Protein AF-A0A2N2ZAN2-F1 (afdb_monomer_lite)

Foldseek 3Di:
DQDADPVVQEAEACCQPPPPDPDAPVRVVVVVVVVCVVSVHPDDDGHYPYQAAAPGDDRPDFKDKFFAEDPPDSVLRNVCNFAPPCSVVVVVVCVVVVWAGDDPTDIDIDGGDD

Structure (mmCIF, N/CA/C/O backbone):
data_AF-A0A2N2ZAN2-F1
#
_entry.id   AF-A0A2N2ZAN2-F1
#
loop_
_atom_site.group_PDB
_atom_site.id
_atom_site.type_symbol
_atom_site.label_atom_id
_atom_site.label_alt_id
_atom_site.label_comp_id
_atom_site.label_asym_id
_atom_site.label_entity_id
_atom_site.label_seq_id
_atom_site.pdbx_PDB_ins_code
_atom_site.Cartn_x
_atom_site.Cartn_y
_atom_site.Cartn_z
_atom_site.occupancy
_atom_site.B_iso_or_equiv
_atom_site.auth_seq_id
_atom_site.auth_comp_id
_atom_site.auth_asym_id
_atom_site.auth_atom_id
_atom_site.pdbx_PDB_model_num
ATOM 1 N N . LEU A 1 1 ? 19.299 -19.273 -15.228 1.00 35.75 1 LEU A N 1
ATOM 2 C CA . LEU A 1 1 ? 19.698 -18.442 -14.069 1.00 35.75 1 LEU A CA 1
ATOM 3 C C . LEU A 1 1 ? 19.539 -17.002 -14.523 1.00 35.75 1 LEU A C 1
ATOM 5 O O . LEU A 1 1 ? 20.343 -16.572 -15.335 1.00 35.75 1 LEU A O 1
ATOM 9 N N . GLY A 1 2 ? 18.430 -16.353 -14.154 1.00 47.53 2 GLY A N 1
ATOM 10 C CA . GLY A 1 2 ? 18.072 -15.029 -14.675 1.00 47.53 2 GLY A CA 1
ATOM 11 C C . GLY A 1 2 ? 19.149 -13.993 -14.364 1.00 47.53 2 GLY A C 1
ATOM 12 O O . GLY A 1 2 ? 19.724 -14.013 -13.272 1.00 47.53 2 GLY A O 1
ATOM 13 N N . GLU A 1 3 ? 19.450 -13.129 -15.332 1.00 44.34 3 GLU A N 1
ATOM 14 C CA . GLU A 1 3 ? 20.374 -12.018 -15.127 1.00 44.34 3 GLU A CA 1
ATOM 15 C C . GLU A 1 3 ? 19.839 -11.115 -14.012 1.00 44.34 3 GLU A C 1
ATOM 17 O O . GLU A 1 3 ? 18.689 -10.675 -14.009 1.00 44.34 3 GLU A O 1
ATOM 22 N N . LYS A 1 4 ? 20.686 -10.878 -13.012 1.00 45.97 4 LYS A N 1
ATOM 23 C CA . LYS A 1 4 ? 20.410 -9.941 -11.931 1.00 45.97 4 LYS A CA 1
ATOM 24 C C . LYS A 1 4 ? 20.517 -8.544 -12.538 1.00 45.97 4 LYS A C 1
ATOM 26 O O . LYS A 1 4 ? 21.587 -8.189 -13.028 1.00 45.97 4 LYS A O 1
ATOM 31 N N . LEU A 1 5 ? 19.433 -7.770 -12.514 1.00 53.56 5 LEU A N 1
ATOM 32 C CA . LEU A 1 5 ? 19.504 -6.346 -12.839 1.00 53.56 5 LEU A CA 1
ATOM 33 C C . LEU A 1 5 ? 20.617 -5.699 -11.980 1.00 53.56 5 LEU A C 1
ATOM 35 O O . LEU A 1 5 ? 20.811 -6.115 -10.831 1.00 53.56 5 LEU A O 1
ATOM 39 N N . SER A 1 6 ? 21.373 -4.741 -12.535 1.00 48.72 6 SER A N 1
ATOM 40 C CA . SER A 1 6 ? 22.491 -4.059 -11.849 1.00 48.72 6 SER A CA 1
ATOM 41 C C . SER A 1 6 ? 22.057 -3.446 -10.504 1.00 48.72 6 SER A C 1
ATOM 43 O O . SER A 1 6 ? 20.865 -3.383 -10.195 1.00 48.72 6 SER A O 1
ATOM 45 N N . ASP A 1 7 ? 22.998 -2.965 -9.683 1.00 50.28 7 ASP A N 1
ATOM 46 C CA . ASP A 1 7 ? 22.684 -2.253 -8.424 1.00 50.28 7 ASP A CA 1
ATOM 47 C C . ASP A 1 7 ? 21.757 -1.024 -8.621 1.00 50.28 7 ASP A C 1
ATOM 49 O O . ASP A 1 7 ? 21.152 -0.557 -7.658 1.00 50.28 7 ASP A O 1
ATOM 53 N N . ASP A 1 8 ? 21.534 -0.583 -9.868 1.00 58.16 8 ASP A N 1
ATOM 54 C CA . ASP A 1 8 ? 20.515 0.401 -10.273 1.00 58.16 8 ASP A CA 1
ATOM 55 C C . ASP A 1 8 ? 19.060 -0.122 -10.205 1.00 58.16 8 ASP A C 1
ATOM 57 O O . ASP A 1 8 ? 18.114 0.600 -10.508 1.00 58.16 8 ASP A O 1
ATOM 61 N N . SER A 1 9 ? 18.842 -1.381 -9.811 1.00 71.75 9 SER A N 1
ATOM 62 C CA . SER A 1 9 ? 17.519 -2.034 -9.727 1.00 71.75 9 SER A CA 1
ATOM 63 C C . SER A 1 9 ? 16.835 -1.935 -8.363 1.00 71.75 9 SER A C 1
ATOM 65 O O . SER A 1 9 ? 15.901 -2.690 -8.055 1.00 71.75 9 SER A O 1
ATOM 67 N N . ILE A 1 10 ? 17.312 -1.019 -7.521 1.00 87.69 10 ILE A N 1
ATOM 68 C CA . ILE A 1 10 ? 16.718 -0.724 -6.223 1.00 87.69 10 ILE A CA 1
ATOM 69 C C . ILE A 1 10 ? 15.771 0.466 -6.374 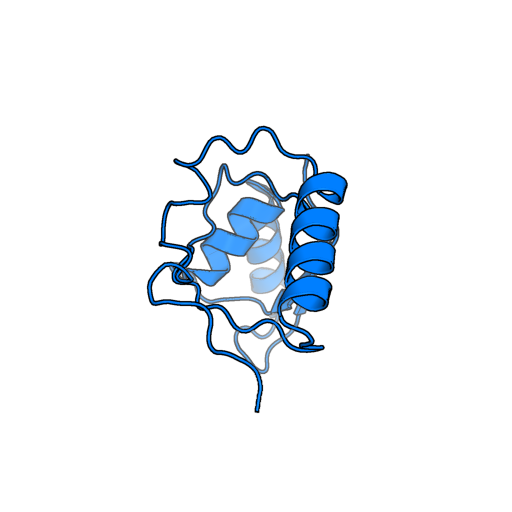1.00 87.69 10 ILE A C 1
ATOM 71 O O . ILE A 1 10 ? 16.208 1.586 -6.610 1.00 87.69 10 ILE A O 1
ATOM 75 N N . VAL A 1 11 ? 14.478 0.236 -6.149 1.00 90.69 11 VAL A N 1
ATOM 76 C CA . VAL A 1 11 ? 13.513 1.319 -5.928 1.00 90.69 11 VAL A CA 1
ATOM 77 C C . VAL A 1 11 ? 13.735 1.866 -4.519 1.00 90.69 11 VAL A C 1
ATOM 79 O O . VAL A 1 11 ? 13.553 1.148 -3.527 1.00 90.69 11 VAL A O 1
ATOM 82 N N . ASN A 1 12 ? 14.162 3.120 -4.414 1.00 92.88 12 ASN A N 1
ATOM 83 C CA . ASN A 1 12 ? 14.434 3.766 -3.137 1.00 92.88 12 ASN A CA 1
ATOM 84 C C . ASN A 1 12 ? 13.144 4.193 -2.437 1.00 92.88 12 ASN A C 1
ATOM 86 O O . ASN A 1 12 ? 12.046 4.187 -2.993 1.00 92.88 12 ASN A O 1
ATOM 90 N N . GLN A 1 13 ? 13.295 4.568 -1.169 1.00 94.50 13 GLN A N 1
ATOM 91 C CA . GLN A 1 13 ? 12.181 4.818 -0.262 1.00 94.50 13 GLN A CA 1
ATOM 92 C C . GLN A 1 13 ? 11.170 5.845 -0.788 1.00 94.50 13 GLN A C 1
ATOM 94 O O . GLN A 1 13 ? 9.968 5.624 -0.658 1.00 94.50 13 GLN A O 1
ATOM 99 N N . TRP A 1 14 ? 11.654 6.924 -1.407 1.00 93.50 14 TRP A N 1
ATOM 100 C CA . TRP A 1 14 ? 10.842 8.073 -1.820 1.00 93.50 14 TRP A CA 1
ATOM 101 C C . TRP A 1 14 ? 10.670 8.201 -3.334 1.00 93.50 14 TRP A C 1
ATOM 103 O O . TRP A 1 14 ? 10.024 9.142 -3.791 1.00 93.50 14 T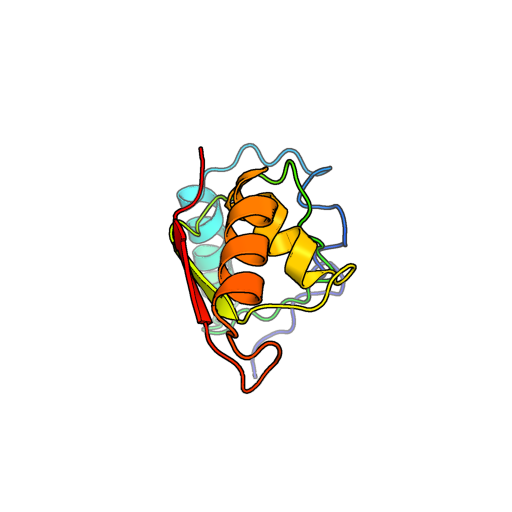RP A O 1
ATOM 113 N N . ASP A 1 15 ? 11.180 7.242 -4.109 1.00 91.62 15 ASP A N 1
ATOM 114 C CA . ASP A 1 15 ? 11.163 7.289 -5.577 1.00 91.62 15 ASP A CA 1
ATOM 115 C C . ASP A 1 15 ? 9.742 7.395 -6.146 1.00 91.62 15 ASP A C 1
ATOM 117 O O . ASP A 1 15 ? 9.535 7.987 -7.198 1.00 91.62 15 ASP A O 1
ATOM 121 N N . GLY A 1 16 ? 8.734 6.898 -5.425 1.00 89.56 16 GLY A N 1
ATOM 122 C CA . GLY A 1 16 ? 7.324 7.043 -5.802 1.00 89.56 16 GLY A CA 1
ATOM 123 C C . GLY A 1 16 ? 6.770 8.465 -5.778 1.00 89.56 16 GLY A C 1
ATOM 124 O O . GLY A 1 16 ? 5.692 8.683 -6.322 1.00 89.56 16 GLY A O 1
ATOM 125 N N . TYR A 1 17 ? 7.478 9.390 -5.132 1.00 91.06 17 TYR A N 1
ATOM 126 C CA . TYR A 1 17 ? 7.072 10.780 -4.928 1.00 91.06 17 TYR A CA 1
ATOM 127 C C . TYR A 1 17 ? 8.007 11.757 -5.642 1.00 91.06 17 TYR A C 1
ATOM 129 O O . TYR A 1 17 ? 7.571 12.809 -6.097 1.00 91.06 17 TYR A O 1
ATOM 137 N N . THR A 1 18 ? 9.302 11.434 -5.700 1.00 88.44 18 THR A N 1
ATOM 138 C CA . THR A 1 18 ? 10.339 12.311 -6.258 1.00 88.44 18 THR A CA 1
ATOM 139 C C . THR A 1 18 ? 10.516 12.115 -7.753 1.00 88.44 18 THR A C 1
ATOM 141 O O . THR A 1 18 ? 10.734 13.083 -8.484 1.00 88.44 18 THR A O 1
ATOM 144 N N . LEU A 1 19 ? 10.411 10.873 -8.227 1.00 81.69 19 LEU A N 1
ATOM 145 C CA . LEU A 1 19 ? 10.364 10.617 -9.653 1.00 81.69 19 LEU A CA 1
ATOM 146 C C . LEU A 1 19 ? 9.008 11.117 -10.136 1.00 81.69 19 LEU A C 1
ATOM 148 O O . LEU A 1 19 ? 7.982 10.778 -9.557 1.00 81.69 19 LEU A O 1
ATOM 152 N N . SER A 1 20 ? 9.012 11.937 -11.182 1.00 65.75 20 SER A N 1
ATOM 153 C CA . SER A 1 20 ? 7.808 12.346 -11.908 1.00 65.75 20 SER A CA 1
ATOM 154 C C . SER A 1 20 ? 7.728 11.498 -13.173 1.00 65.75 20 SER A C 1
ATOM 156 O O . SER A 1 20 ? 8.235 11.917 -14.216 1.00 65.75 20 SER A O 1
ATOM 158 N N . PRO A 1 21 ? 7.202 10.261 -13.120 1.00 66.75 21 PRO A N 1
ATOM 159 C CA . PRO A 1 21 ? 7.239 9.389 -14.271 1.00 66.75 21 PRO A CA 1
ATOM 160 C C . PRO A 1 21 ? 6.075 9.817 -15.158 1.00 66.75 21 PRO A C 1
ATOM 162 O O . PRO A 1 21 ? 4.919 9.563 -14.823 1.00 66.75 21 PRO A O 1
ATOM 165 N N . ASN A 1 22 ? 6.372 10.438 -16.296 1.00 79.50 22 ASN A N 1
ATOM 166 C CA . ASN A 1 22 ? 5.381 10.744 -17.332 1.00 79.50 22 ASN A CA 1
ATOM 167 C C . ASN A 1 22 ? 5.037 9.498 -18.169 1.00 79.50 22 ASN A C 1
ATOM 169 O O . ASN A 1 22 ? 4.896 9.583 -19.384 1.00 79.50 22 ASN A O 1
ATOM 173 N N . PHE A 1 23 ? 4.942 8.336 -17.521 1.00 88.62 23 PHE A N 1
ATOM 174 C CA . PHE A 1 23 ? 4.659 7.059 -18.162 1.00 88.62 23 PHE A CA 1
ATOM 175 C C . PHE A 1 23 ? 3.362 6.484 -17.610 1.00 88.62 23 PHE A C 1
ATOM 177 O O . PHE A 1 23 ? 3.172 6.362 -16.395 1.00 88.62 23 PHE A O 1
ATOM 184 N N . SER A 1 24 ? 2.486 6.082 -18.517 1.00 92.94 24 SER A N 1
ATOM 185 C CA . SER A 1 24 ? 1.322 5.262 -18.223 1.00 92.94 24 SER A CA 1
ATOM 186 C C . SER A 1 24 ? 1.729 3.873 -17.715 1.00 92.94 24 SER A C 1
ATOM 188 O O . SER A 1 24 ? 2.859 3.400 -17.897 1.00 92.94 24 SER A O 1
ATOM 190 N N . VAL A 1 25 ? 0.770 3.172 -17.103 1.00 93.19 25 VAL A N 1
ATOM 191 C CA . VAL A 1 25 ? 0.941 1.763 -16.714 1.00 93.19 25 VAL A CA 1
ATOM 192 C C . VAL A 1 25 ? 1.302 0.909 -17.933 1.00 93.19 25 VAL A C 1
ATOM 194 O O . VAL A 1 25 ? 2.217 0.096 -17.855 1.00 93.19 25 VAL A O 1
ATOM 197 N N . ASN A 1 26 ? 0.653 1.138 -19.078 1.00 96.12 26 ASN A N 1
ATOM 198 C CA . ASN A 1 26 ? 0.919 0.390 -20.308 1.00 96.12 26 ASN A CA 1
ATOM 199 C C . ASN A 1 26 ? 2.341 0.609 -20.834 1.00 96.12 26 ASN A C 1
ATOM 201 O O . ASN A 1 26 ? 3.008 -0.358 -21.196 1.00 96.12 26 ASN A O 1
ATOM 205 N N . GLU A 1 27 ? 2.831 1.851 -20.853 1.00 95.56 27 GLU A N 1
ATOM 206 C CA . GLU A 1 27 ? 4.218 2.144 -21.245 1.00 95.56 27 GLU A CA 1
ATOM 207 C C . GLU A 1 27 ? 5.214 1.467 -20.301 1.00 95.56 27 GLU A C 1
ATOM 209 O O . GLU A 1 27 ? 6.164 0.833 -20.760 1.00 95.56 27 GLU A O 1
ATOM 214 N N . SER A 1 28 ? 4.945 1.514 -18.993 1.00 92.94 28 SER A N 1
ATOM 215 C CA . SER A 1 28 ? 5.784 0.872 -17.976 1.00 92.94 28 SER A CA 1
ATOM 216 C C . SER A 1 28 ? 5.841 -0.651 -18.165 1.00 92.94 28 SER A C 1
ATOM 218 O O . SER A 1 28 ? 6.920 -1.240 -18.172 1.00 92.94 28 SER A O 1
ATOM 220 N N . LEU A 1 29 ? 4.692 -1.304 -18.377 1.00 94.56 29 LEU A N 1
ATOM 221 C CA . LEU A 1 29 ? 4.620 -2.751 -18.606 1.00 94.56 29 LEU A CA 1
ATOM 222 C C . LEU A 1 29 ? 5.260 -3.163 -19.940 1.00 94.56 29 LEU A C 1
ATOM 224 O O . LEU A 1 29 ? 5.933 -4.193 -20.006 1.00 94.56 29 LEU A O 1
ATOM 228 N N . ASN A 1 30 ? 5.101 -2.358 -20.994 1.00 96.19 30 ASN A N 1
ATOM 229 C CA . ASN A 1 30 ? 5.756 -2.603 -22.279 1.00 96.19 30 ASN A CA 1
ATOM 230 C C . ASN A 1 30 ? 7.281 -2.490 -22.167 1.00 96.19 30 ASN A C 1
ATOM 232 O O . ASN A 1 30 ? 7.984 -3.334 -22.717 1.00 96.19 30 ASN A O 1
ATOM 236 N N . ALA A 1 31 ? 7.799 -1.519 -21.411 1.00 93.56 31 ALA A N 1
ATOM 237 C CA . ALA A 1 31 ? 9.233 -1.400 -21.159 1.00 93.56 31 ALA A CA 1
ATOM 238 C C . ALA A 1 31 ? 9.794 -2.644 -20.442 1.00 93.56 31 ALA A C 1
ATOM 240 O O . ALA A 1 31 ? 10.829 -3.174 -20.849 1.00 93.56 31 ALA A O 1
ATOM 241 N N . LEU A 1 32 ? 9.079 -3.167 -19.436 1.00 92.56 32 LEU A N 1
ATOM 242 C CA . LEU A 1 32 ? 9.453 -4.419 -18.762 1.00 92.56 32 LEU A CA 1
ATOM 243 C C . LEU A 1 32 ? 9.440 -5.614 -19.729 1.00 92.56 32 LEU A C 1
ATOM 245 O O . LEU A 1 32 ? 10.371 -6.417 -19.733 1.00 92.56 32 LEU A O 1
ATOM 249 N N . LYS A 1 33 ? 8.426 -5.711 -20.595 1.00 95.00 33 LYS A N 1
ATOM 250 C CA . LYS A 1 33 ? 8.314 -6.774 -21.605 1.00 95.00 33 LYS A CA 1
ATOM 251 C C . LYS A 1 33 ? 9.455 -6.739 -22.626 1.00 95.00 33 LYS A C 1
ATOM 253 O O . LYS A 1 33 ? 9.996 -7.790 -22.966 1.00 95.00 33 LYS A O 1
ATOM 258 N N . GLU A 1 34 ? 9.828 -5.559 -23.114 1.00 95.00 34 GLU A N 1
ATOM 259 C CA . GLU A 1 34 ? 10.965 -5.412 -24.031 1.00 95.00 34 GLU A CA 1
ATOM 260 C C . GLU A 1 34 ? 12.293 -5.744 -23.344 1.00 95.00 34 GLU A C 1
ATOM 262 O O . GLU A 1 34 ? 13.139 -6.414 -23.937 1.00 95.00 34 GLU A O 1
ATOM 267 N N . HIS A 1 35 ? 12.449 -5.385 -22.067 1.00 91.62 35 HIS A N 1
ATOM 268 C CA . HIS A 1 35 ? 13.614 -5.779 -21.276 1.00 91.62 35 HIS A CA 1
ATOM 269 C C . HIS A 1 35 ? 13.731 -7.307 -21.114 1.00 91.62 35 HIS A C 1
ATOM 271 O O . HIS A 1 35 ? 14.811 -7.874 -21.273 1.00 91.62 35 HIS A O 1
ATOM 277 N N . MET A 1 36 ? 12.623 -8.005 -20.854 1.00 93.44 36 MET A N 1
ATOM 278 C CA . MET A 1 36 ? 12.600 -9.475 -20.787 1.00 93.44 36 MET A CA 1
ATOM 279 C C . MET A 1 36 ? 13.000 -10.118 -22.123 1.00 93.44 36 MET A C 1
ATOM 281 O O . MET A 1 36 ? 13.766 -11.082 -22.165 1.00 93.44 36 MET A O 1
ATOM 285 N N . ARG A 1 37 ? 12.520 -9.557 -23.240 1.00 94.88 37 ARG A N 1
ATOM 286 C CA . ARG A 1 37 ? 12.851 -10.036 -24.590 1.00 94.88 37 ARG A CA 1
ATOM 287 C C . ARG A 1 37 ? 14.331 -9.866 -24.912 1.00 94.88 37 ARG A C 1
ATOM 289 O O . ARG A 1 37 ? 14.942 -10.801 -25.428 1.00 94.88 37 ARG A O 1
ATOM 296 N N . SER A 1 38 ? 14.901 -8.700 -24.612 1.00 93.38 38 SER A N 1
ATOM 297 C CA . SER A 1 38 ? 16.305 -8.403 -24.910 1.00 93.38 38 SER A CA 1
ATOM 298 C C . SER A 1 38 ? 17.273 -9.204 -24.035 1.00 93.38 38 SER A C 1
ATOM 300 O O . SER A 1 38 ? 18.271 -9.706 -24.549 1.00 93.38 38 SER A O 1
ATOM 302 N N . SER A 1 39 ? 16.938 -9.406 -22.757 1.00 90.94 39 SER A N 1
ATOM 303 C CA . SER A 1 39 ? 17.705 -10.242 -21.817 1.00 90.94 39 SER A CA 1
ATOM 304 C C . SER A 1 39 ? 17.498 -11.750 -22.012 1.00 90.94 39 SER A C 1
ATOM 306 O O . SER A 1 39 ? 18.179 -12.552 -21.375 1.00 90.94 39 SER A O 1
ATOM 308 N N . LYS A 1 40 ? 16.567 -12.166 -22.888 1.00 94.31 40 LYS A N 1
ATOM 309 C CA . LYS A 1 40 ? 16.146 -13.571 -23.062 1.00 94.31 40 LYS A CA 1
ATOM 310 C C . LYS A 1 40 ? 15.794 -14.237 -21.722 1.00 94.31 40 LYS A C 1
ATOM 312 O O . LYS A 1 40 ? 16.088 -15.413 -21.510 1.00 94.31 40 LYS A O 1
ATOM 317 N N . SER A 1 41 ? 15.170 -13.470 -20.831 1.00 91.19 41 SER A N 1
ATOM 318 C CA . SER A 1 41 ? 14.778 -13.889 -19.488 1.00 91.19 41 SER A CA 1
ATOM 319 C C . SER A 1 41 ? 13.264 -13.809 -19.343 1.00 91.19 41 SER A C 1
ATOM 321 O O . SER A 1 41 ? 12.633 -12.826 -19.722 1.00 91.19 41 SER A O 1
ATOM 323 N N . ASP A 1 42 ? 12.676 -14.838 -18.751 1.00 92.50 42 ASP A N 1
ATOM 324 C CA . ASP A 1 42 ? 11.289 -14.853 -18.288 1.00 92.50 42 ASP A CA 1
ATOM 325 C C . ASP A 1 42 ? 11.145 -14.341 -16.843 1.00 92.50 42 ASP A C 1
ATOM 327 O O . ASP A 1 42 ? 10.036 -14.251 -16.317 1.00 92.50 42 ASP A O 1
ATOM 331 N N . LEU A 1 43 ? 12.259 -13.953 -16.215 1.00 90.00 43 LEU A N 1
ATOM 332 C CA . LEU A 1 43 ? 12.329 -13.464 -14.845 1.00 90.00 43 LEU A CA 1
ATOM 333 C C . LEU A 1 43 ? 12.827 -12.017 -14.798 1.00 90.00 43 LEU A C 1
ATOM 335 O O . LEU A 1 43 ? 13.882 -11.697 -15.348 1.00 90.00 43 LEU A O 1
ATOM 339 N N . ILE A 1 44 ? 12.110 -11.181 -14.044 1.00 88.12 44 ILE A N 1
ATOM 340 C CA . ILE A 1 44 ? 12.565 -9.862 -13.593 1.00 88.12 44 ILE A CA 1
ATOM 341 C C . ILE A 1 44 ? 12.779 -9.935 -12.082 1.00 88.12 44 ILE A C 1
ATOM 343 O O . ILE A 1 44 ? 11.883 -10.336 -11.341 1.00 88.12 44 ILE A O 1
ATOM 347 N N . SER A 1 45 ? 13.958 -9.527 -11.615 1.00 86.62 45 SER A N 1
ATOM 348 C CA . SER A 1 45 ? 14.289 -9.464 -10.190 1.00 86.62 45 SER A CA 1
ATOM 349 C C . SER A 1 45 ? 14.748 -8.059 -9.825 1.00 86.62 45 SER A C 1
ATOM 351 O O . SER A 1 45 ? 15.798 -7.621 -10.284 1.00 86.62 45 SER A O 1
ATOM 353 N N . ALA A 1 4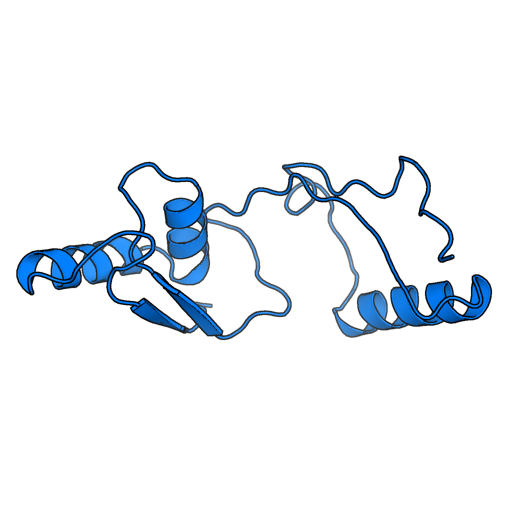6 ? 14.007 -7.396 -8.941 1.00 87.62 46 ALA A N 1
ATOM 354 C CA . ALA A 1 46 ? 14.314 -6.066 -8.421 1.00 87.62 46 ALA A CA 1
ATOM 355 C C . ALA A 1 46 ? 14.179 -6.040 -6.893 1.00 87.62 46 ALA A C 1
ATOM 357 O O . ALA A 1 46 ? 13.611 -6.951 -6.284 1.00 87.62 46 ALA A O 1
ATOM 358 N N . LYS A 1 47 ? 14.698 -4.987 -6.262 1.00 92.69 47 LYS A N 1
ATOM 359 C CA . LYS A 1 47 ? 14.532 -4.740 -4.825 1.00 92.69 47 LYS A CA 1
ATOM 360 C C . LYS A 1 47 ? 13.804 -3.425 -4.620 1.00 92.69 47 LYS A C 1
ATOM 362 O O . LYS A 1 47 ? 13.956 -2.493 -5.399 1.00 92.69 47 LYS A O 1
ATOM 367 N N . THR A 1 48 ? 13.051 -3.326 -3.534 1.00 93.12 48 THR A N 1
ATOM 368 C CA . THR A 1 48 ? 12.388 -2.079 -3.160 1.00 93.12 48 THR A CA 1
ATOM 369 C C . THR A 1 48 ? 12.581 -1.791 -1.681 1.00 93.12 48 THR A C 1
ATOM 371 O O . THR A 1 48 ? 12.547 -2.694 -0.844 1.00 93.12 48 THR A O 1
ATOM 374 N N . ARG A 1 49 ? 12.819 -0.519 -1.372 1.00 94.19 49 ARG A N 1
ATOM 375 C CA . ARG A 1 49 ? 12.756 0.071 -0.028 1.00 94.19 49 ARG A CA 1
ATOM 376 C C . ARG A 1 49 ? 11.606 1.072 0.081 1.00 94.19 49 ARG A C 1
ATOM 378 O O . ARG A 1 49 ? 11.556 1.832 1.044 1.00 94.19 49 ARG A O 1
ATOM 385 N N . MET A 1 50 ? 10.745 1.111 -0.934 1.00 93.81 50 MET A N 1
ATOM 386 C CA . MET A 1 50 ? 9.669 2.077 -1.084 1.00 93.81 50 MET A CA 1
ATOM 387 C C . MET A 1 50 ? 8.761 2.091 0.141 1.00 93.81 50 MET A C 1
ATOM 389 O O . MET A 1 50 ? 8.356 1.039 0.639 1.00 93.81 50 MET A O 1
ATOM 393 N N . ILE A 1 51 ? 8.424 3.294 0.598 1.00 95.44 51 ILE A N 1
ATOM 394 C CA . ILE A 1 51 ? 7.369 3.500 1.584 1.00 95.44 51 ILE A CA 1
ATOM 395 C C . ILE A 1 51 ? 6.136 4.065 0.884 1.00 95.44 51 ILE A C 1
ATOM 397 O O . ILE A 1 51 ? 6.250 4.858 -0.047 1.00 95.44 51 ILE A O 1
ATOM 401 N N . ILE A 1 52 ? 4.960 3.644 1.341 1.00 95.81 52 ILE A N 1
ATOM 402 C CA . ILE A 1 52 ? 3.677 4.184 0.901 1.00 95.81 52 ILE A CA 1
ATOM 403 C C . ILE A 1 52 ? 3.035 4.847 2.116 1.00 95.81 52 ILE A C 1
ATOM 405 O O . ILE A 1 52 ? 2.779 4.202 3.132 1.00 95.81 52 ILE A O 1
ATOM 409 N N . VAL A 1 53 ? 2.835 6.153 2.011 1.00 95.88 53 VAL A N 1
ATOM 410 C CA . VAL A 1 53 ? 2.233 7.026 3.024 1.00 95.88 53 VAL A CA 1
ATOM 411 C C . VAL A 1 53 ? 1.142 7.894 2.385 1.00 95.88 53 VAL A C 1
ATOM 413 O O . VAL A 1 53 ? 1.114 7.996 1.150 1.00 95.88 53 VAL A O 1
ATOM 416 N N . PRO A 1 54 ? 0.248 8.515 3.183 1.00 95.31 54 PRO A N 1
ATOM 417 C CA . PRO A 1 54 ? -0.800 9.389 2.661 1.00 95.31 54 PRO A CA 1
ATOM 418 C C . PRO A 1 54 ? -0.285 10.410 1.639 1.00 95.31 54 PRO A C 1
ATOM 420 O O . PRO A 1 54 ? 0.775 11.004 1.830 1.00 95.31 54 PRO A O 1
ATOM 423 N N . GLY A 1 55 ? -1.031 10.578 0.542 1.00 91.81 55 GLY A N 1
ATOM 424 C CA . GLY A 1 55 ? -0.622 11.362 -0.631 1.00 91.81 55 GLY A CA 1
ATOM 425 C C . GLY A 1 55 ? 0.019 10.544 -1.762 1.00 91.81 55 GLY A C 1
ATOM 426 O O . GLY A 1 55 ? 0.361 11.107 -2.798 1.00 91.81 55 GLY A O 1
ATOM 427 N N . TYR A 1 56 ? 0.186 9.226 -1.600 1.00 93.69 56 TYR A N 1
ATOM 428 C CA . TYR A 1 56 ? 0.629 8.351 -2.689 1.00 93.69 56 TYR A CA 1
ATOM 429 C C . TYR A 1 56 ? -0.471 8.137 -3.735 1.00 93.69 56 TYR A C 1
ATOM 431 O O . TYR A 1 56 ? -1.596 7.784 -3.393 1.00 93.69 56 TYR A O 1
ATOM 439 N N . SER A 1 57 ? -0.124 8.260 -5.017 1.00 91.25 57 SER A N 1
ATOM 440 C CA . SER A 1 57 ? -1.030 7.934 -6.121 1.00 91.25 57 SER A CA 1
ATOM 441 C C . SER A 1 57 ? -0.842 6.477 -6.556 1.00 91.25 57 SER A C 1
ATOM 443 O O . SER A 1 57 ? 0.161 6.113 -7.178 1.00 91.25 57 SER A O 1
ATOM 445 N N . PHE A 1 58 ? -1.810 5.623 -6.220 1.00 93.50 58 PHE A N 1
ATOM 446 C CA . PHE A 1 58 ? -1.808 4.219 -6.630 1.00 93.50 58 PHE A CA 1
ATOM 447 C C . PHE A 1 58 ? -2.095 4.099 -8.126 1.00 93.50 58 PHE A C 1
ATOM 449 O O . PHE A 1 58 ? -3.108 4.598 -8.605 1.00 93.50 58 PHE A O 1
ATOM 456 N N . LYS A 1 59 ? -1.233 3.383 -8.855 1.00 91.62 59 LYS A N 1
ATOM 457 C CA . LYS A 1 59 ? -1.313 3.280 -10.325 1.00 91.62 59 LYS A CA 1
ATOM 458 C C . LYS A 1 59 ? -2.010 2.019 -10.839 1.00 91.62 59 LYS A C 1
ATOM 460 O O . LYS A 1 59 ? -2.580 2.050 -11.919 1.00 91.62 59 LYS A O 1
ATOM 465 N N . VAL A 1 60 ? -1.917 0.913 -10.096 1.00 94.38 60 VAL A N 1
ATOM 466 C CA . VAL A 1 60 ? -2.356 -0.426 -10.550 1.00 94.38 60 VAL A CA 1
ATOM 467 C C . VAL A 1 60 ? -3.356 -1.076 -9.594 1.00 94.38 60 VAL A C 1
ATOM 469 O O . VAL A 1 60 ? -4.200 -1.846 -10.026 1.00 94.38 60 VAL A O 1
ATOM 472 N N . VAL A 1 61 ? -3.242 -0.815 -8.292 1.00 95.81 61 VAL A N 1
ATOM 473 C CA . VAL A 1 61 ? -4.050 -1.496 -7.274 1.00 95.81 61 VAL A CA 1
ATOM 474 C C . VAL A 1 61 ? -5.352 -0.732 -7.049 1.00 95.81 61 VAL A C 1
ATOM 476 O O . VAL A 1 61 ? -5.311 0.407 -6.589 1.00 95.81 61 VAL A O 1
ATOM 479 N N . ASP A 1 62 ? -6.482 -1.385 -7.320 1.00 96.44 62 ASP A N 1
ATOM 480 C CA . ASP A 1 62 ? -7.827 -0.829 -7.101 1.00 96.44 62 ASP A CA 1
ATOM 481 C C . ASP A 1 62 ? -8.492 -1.350 -5.814 1.00 96.44 62 ASP A C 1
ATOM 483 O O . ASP A 1 62 ? -9.307 -0.658 -5.203 1.00 96.44 62 ASP A O 1
ATOM 487 N N . VAL A 1 63 ? -8.120 -2.557 -5.369 1.00 98.00 63 VAL A N 1
ATOM 488 C CA . VAL A 1 63 ? -8.653 -3.208 -4.162 1.00 98.00 63 VAL A CA 1
ATOM 489 C C . VAL A 1 63 ? -7.504 -3.773 -3.331 1.00 98.00 63 VAL A C 1
ATOM 491 O O . VAL A 1 63 ? -6.606 -4.423 -3.867 1.00 98.00 63 VAL A O 1
ATOM 494 N N . LEU A 1 64 ? -7.548 -3.552 -2.018 1.00 98.00 64 LEU A N 1
ATOM 495 C CA . LEU A 1 64 ? -6.575 -4.062 -1.058 1.00 98.00 64 LEU A CA 1
ATOM 496 C C . LEU A 1 64 ? -7.277 -4.955 -0.034 1.00 98.00 64 LEU A C 1
ATOM 498 O O . LEU A 1 64 ? -8.149 -4.499 0.701 1.00 98.00 64 LEU A O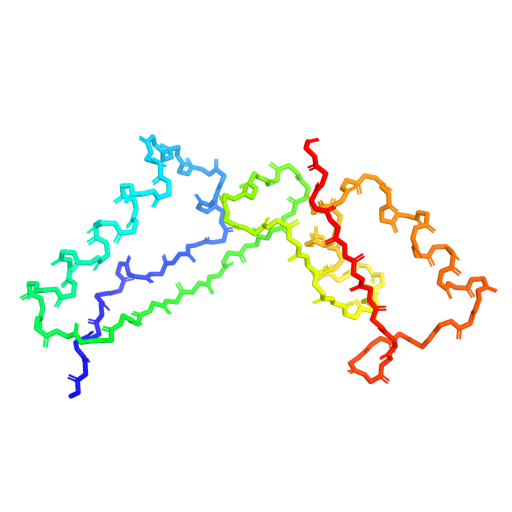 1
ATOM 502 N N . ILE A 1 65 ? -6.864 -6.220 0.044 1.00 97.88 65 ILE A N 1
ATOM 503 C CA . ILE A 1 65 ? -7.256 -7.127 1.127 1.00 97.88 65 ILE A CA 1
ATOM 504 C C . ILE A 1 65 ? -6.101 -7.190 2.122 1.00 97.88 65 ILE A C 1
ATOM 506 O O . ILE A 1 65 ? -4.979 -7.531 1.745 1.00 97.88 65 ILE A O 1
ATOM 510 N N . THR A 1 66 ? -6.343 -6.827 3.381 1.00 97.06 66 THR A N 1
ATOM 511 C CA . THR A 1 66 ? -5.278 -6.760 4.394 1.00 97.06 66 THR A CA 1
ATOM 512 C C . THR A 1 66 ? -5.802 -6.928 5.819 1.00 97.06 66 THR A C 1
ATOM 514 O O . THR A 1 66 ? -6.964 -6.634 6.100 1.00 97.06 66 THR A O 1
ATOM 517 N N . ASN A 1 67 ? -4.946 -7.394 6.730 1.00 96.94 67 ASN A N 1
ATOM 518 C CA . ASN A 1 67 ? -5.252 -7.504 8.159 1.00 96.94 67 ASN A CA 1
ATOM 519 C C . ASN A 1 67 ? -5.402 -6.130 8.837 1.00 96.94 67 ASN A C 1
ATOM 521 O O . ASN A 1 67 ? -4.975 -5.105 8.307 1.00 96.94 67 ASN A O 1
ATOM 525 N N . PHE A 1 68 ? -5.932 -6.123 10.062 1.00 96.50 68 PHE A N 1
ATOM 526 C CA . PHE A 1 68 ? -5.877 -4.953 10.942 1.00 96.50 68 PHE A CA 1
ATOM 527 C C . PHE A 1 68 ? -4.505 -4.833 11.618 1.00 96.50 68 PHE A C 1
ATOM 529 O O . PHE A 1 68 ? -4.103 -5.667 12.435 1.00 96.50 68 PHE A O 1
ATOM 536 N N . HIS A 1 69 ? -3.772 -3.777 11.272 1.00 94.75 69 HIS A N 1
ATOM 537 C CA . HIS A 1 69 ? -2.398 -3.534 11.734 1.00 94.75 69 HIS A CA 1
ATOM 538 C C . HIS A 1 69 ? -2.329 -2.755 13.047 1.00 94.75 69 HIS A C 1
ATOM 540 O O . HIS A 1 69 ? -3.250 -2.039 13.407 1.00 94.75 69 HIS A O 1
ATOM 546 N N . GLN A 1 70 ? -1.210 -2.823 13.765 1.00 88.19 70 GLN A N 1
ATOM 547 C CA . GLN A 1 70 ? -1.032 -2.017 14.977 1.00 88.19 70 GLN A CA 1
ATOM 548 C C . GLN A 1 70 ? -0.997 -0.502 14.692 1.00 88.19 70 GLN A C 1
ATOM 550 O O . GLN A 1 70 ? -0.448 -0.082 13.662 1.00 88.19 70 GLN A O 1
ATOM 555 N N . PRO A 1 71 ? -1.480 0.333 15.637 1.00 83.69 71 PRO A N 1
ATOM 556 C CA . PRO A 1 71 ? -1.239 1.771 15.622 1.00 83.69 71 PRO A CA 1
ATOM 557 C C . PRO A 1 71 ? 0.255 2.095 15.506 1.00 83.69 71 PRO A C 1
ATOM 559 O O . PRO A 1 71 ? 1.082 1.461 16.162 1.00 83.69 71 PRO A O 1
ATOM 562 N N . ARG A 1 72 ? 0.594 3.124 14.717 1.00 85.38 72 ARG A N 1
ATOM 563 C CA . ARG A 1 72 ? 1.978 3.577 14.447 1.00 85.38 72 ARG A CA 1
ATOM 564 C C . ARG A 1 72 ? 2.851 2.582 13.660 1.00 85.38 72 ARG A C 1
ATOM 566 O O . ARG A 1 72 ? 4.073 2.667 13.718 1.00 85.38 72 ARG A O 1
ATOM 573 N N . SER A 1 73 ? 2.248 1.665 12.905 1.00 91.75 73 SER A N 1
ATOM 574 C CA . SER A 1 73 ? 2.968 0.803 11.956 1.00 91.75 73 SER A CA 1
ATOM 575 C C . SER A 1 73 ? 3.055 1.430 10.558 1.00 91.75 73 SER A C 1
ATOM 577 O O . SER A 1 73 ? 2.202 2.223 10.164 1.00 91.75 73 SER A O 1
ATOM 579 N N . THR A 1 74 ? 4.058 1.041 9.765 1.00 93.00 74 THR A N 1
ATOM 580 C CA . THR A 1 74 ? 4.151 1.436 8.346 1.00 93.00 74 THR A CA 1
ATOM 581 C C . THR A 1 74 ? 3.019 0.847 7.502 1.00 93.00 74 THR A C 1
ATOM 583 O O . THR A 1 74 ? 2.588 1.472 6.540 1.00 93.00 74 THR A O 1
ATOM 586 N N . LEU A 1 75 ? 2.481 -0.315 7.884 1.00 94.69 75 LEU A N 1
ATOM 587 C CA . LEU A 1 75 ? 1.314 -0.910 7.229 1.00 94.69 75 LEU A CA 1
ATOM 588 C C . LEU A 1 75 ? 0.040 -0.091 7.465 1.00 94.69 75 LEU A C 1
ATOM 590 O O . LEU A 1 75 ? -0.780 0.030 6.560 1.00 94.69 75 LEU A O 1
ATOM 594 N N . LEU A 1 76 ? -0.099 0.546 8.632 1.00 94.88 76 LEU A N 1
ATOM 595 C CA . LEU A 1 76 ? -1.181 1.503 8.852 1.00 94.88 76 LEU A CA 1
ATOM 596 C C . LEU A 1 76 ? -1.057 2.724 7.927 1.00 94.88 76 LEU A C 1
ATOM 598 O O . LEU A 1 76 ? -2.072 3.226 7.457 1.00 94.88 76 LEU A O 1
ATOM 602 N N . LEU A 1 77 ? 0.167 3.176 7.620 1.00 95.94 77 LEU A N 1
ATOM 603 C CA . LEU A 1 77 ? 0.380 4.259 6.650 1.00 95.94 77 LEU A CA 1
ATOM 604 C C . LEU A 1 77 ? -0.052 3.856 5.236 1.00 95.94 77 LEU A C 1
ATOM 606 O O . LEU A 1 77 ? -0.646 4.678 4.545 1.00 95.94 77 LEU A O 1
ATOM 610 N N . LEU A 1 78 ? 0.182 2.601 4.830 1.00 96.75 78 LEU A N 1
ATOM 611 C CA . LEU A 1 78 ? -0.327 2.060 3.566 1.00 96.75 78 LEU A CA 1
ATOM 612 C C . LEU A 1 78 ? -1.861 2.074 3.532 1.00 96.75 78 LEU A C 1
ATOM 614 O O . LEU A 1 78 ? -2.436 2.531 2.548 1.00 96.75 78 LEU A O 1
ATOM 618 N N . VAL A 1 79 ? -2.523 1.620 4.602 1.00 97.06 79 VAL A N 1
ATOM 619 C CA . VAL A 1 79 ? -3.993 1.664 4.700 1.00 97.06 79 VAL A CA 1
ATOM 620 C C . VAL A 1 79 ? -4.491 3.107 4.616 1.00 97.06 79 VAL A C 1
ATOM 622 O O . VAL A 1 79 ? -5.344 3.409 3.789 1.00 97.06 79 VAL A O 1
ATOM 625 N N . ALA A 1 80 ? -3.906 4.019 5.395 1.00 96.19 80 ALA A N 1
ATOM 626 C CA . ALA A 1 80 ? -4.262 5.436 5.377 1.00 96.19 80 ALA A CA 1
ATOM 627 C C . ALA A 1 80 ? -4.033 6.091 4.004 1.00 96.19 80 ALA A C 1
ATOM 629 O O . ALA A 1 80 ? -4.803 6.954 3.595 1.00 96.19 80 ALA A O 1
ATOM 630 N N . ALA A 1 81 ? -2.998 5.677 3.270 1.00 96.62 81 ALA A N 1
ATOM 631 C CA . ALA A 1 81 ? -2.776 6.128 1.902 1.00 96.62 81 ALA A CA 1
ATOM 632 C C . ALA A 1 81 ? -3.845 5.608 0.935 1.00 96.62 81 ALA A C 1
ATOM 634 O O . ALA A 1 81 ? -4.198 6.312 -0.003 1.00 96.62 81 ALA A O 1
ATOM 635 N N . PHE A 1 82 ? -4.339 4.387 1.147 1.00 97.69 82 PHE A N 1
ATOM 636 C CA . PHE A 1 82 ? -5.240 3.703 0.220 1.00 97.69 82 PHE A CA 1
ATOM 637 C C . PHE A 1 82 ? -6.705 4.149 0.336 1.00 97.69 82 PHE A C 1
ATOM 639 O O . PHE A 1 82 ? -7.401 4.215 -0.676 1.00 97.69 82 PHE A O 1
ATOM 646 N N . ILE A 1 83 ? -7.172 4.462 1.551 1.00 97.12 83 ILE A N 1
ATOM 647 C CA . ILE A 1 83 ? -8.572 4.860 1.816 1.00 97.12 83 ILE A CA 1
ATOM 648 C C . ILE A 1 83 ? -8.727 6.284 2.373 1.00 97.12 83 ILE A C 1
ATOM 650 O O . ILE A 1 83 ? -9.831 6.695 2.726 1.00 97.12 83 ILE A O 1
ATOM 654 N N . GLY A 1 84 ? -7.642 7.059 2.454 1.00 95.06 84 GLY A N 1
ATOM 655 C CA . GLY A 1 84 ? -7.673 8.402 3.037 1.00 95.06 84 GLY A CA 1
ATOM 656 C C . GLY A 1 84 ? -8.075 8.369 4.513 1.00 95.06 84 GLY A C 1
ATOM 657 O O . GLY A 1 84 ? -7.791 7.399 5.210 1.00 95.06 84 GLY A O 1
ATOM 658 N N . ASP A 1 85 ? -8.747 9.414 5.002 1.00 93.06 85 ASP A N 1
ATOM 659 C CA . ASP A 1 85 ? -9.124 9.557 6.420 1.00 93.06 85 ASP A CA 1
ATOM 660 C C . ASP A 1 85 ? -10.064 8.465 6.971 1.00 93.06 85 ASP A C 1
ATOM 662 O O . ASP A 1 85 ? -10.124 8.286 8.191 1.00 93.06 85 ASP A O 1
ATOM 666 N N . ASP A 1 86 ? -10.710 7.681 6.101 1.00 95.62 86 ASP A N 1
ATOM 667 C CA . ASP A 1 86 ? -11.667 6.625 6.468 1.00 95.62 86 ASP A CA 1
ATOM 668 C C . ASP A 1 86 ? -11.012 5.492 7.279 1.00 95.62 86 ASP A C 1
ATOM 670 O O . ASP A 1 86 ? -11.696 4.705 7.936 1.00 95.62 86 ASP A O 1
ATOM 674 N N . TRP A 1 87 ? -9.673 5.409 7.288 1.00 95.62 87 TRP A N 1
ATOM 675 C CA . TRP A 1 87 ? -8.957 4.429 8.104 1.00 95.62 87 TRP A CA 1
ATOM 676 C C . TRP A 1 87 ? -9.264 4.577 9.597 1.00 95.62 87 TRP A C 1
ATOM 678 O O . TRP A 1 87 ? -9.276 3.574 10.306 1.00 95.62 87 TRP A O 1
ATOM 688 N N . LYS A 1 88 ? -9.532 5.793 10.091 1.00 95.19 88 LYS A N 1
ATOM 689 C CA . LYS A 1 88 ? -9.832 6.018 11.515 1.00 95.19 88 LYS A CA 1
ATOM 690 C C . LYS A 1 88 ? -11.159 5.371 11.895 1.00 95.19 88 LYS A C 1
ATOM 692 O O . LYS A 1 88 ? -11.210 4.627 12.872 1.00 95.19 88 LYS A O 1
ATOM 697 N N . ASP A 1 89 ? -12.187 5.594 11.082 1.00 96.69 89 ASP A N 1
ATOM 698 C CA . ASP A 1 89 ? -13.532 5.061 11.305 1.00 96.69 89 ASP A CA 1
ATOM 699 C C . ASP A 1 89 ? -13.553 3.536 11.155 1.00 96.69 89 ASP A C 1
ATOM 701 O O . ASP A 1 89 ? -14.125 2.836 11.990 1.00 96.69 89 ASP A O 1
ATOM 705 N N . LEU A 1 90 ? -12.842 3.005 10.153 1.00 96.25 90 LEU A N 1
ATOM 706 C CA . LEU A 1 90 ? -12.639 1.565 9.972 1.00 96.25 90 LEU A CA 1
ATOM 707 C C . LEU A 1 90 ? -12.034 0.913 11.226 1.00 96.25 90 LEU A C 1
ATOM 709 O O . LEU A 1 90 ? -12.491 -0.138 11.678 1.00 96.25 90 LEU A O 1
ATOM 713 N N . TYR A 1 91 ? -10.987 1.523 11.779 1.00 95.44 91 TYR A N 1
ATOM 714 C CA . TYR A 1 91 ? -10.285 0.987 12.941 1.00 95.44 91 TYR A CA 1
ATOM 715 C C . TYR A 1 91 ? -11.090 1.128 14.228 1.00 95.44 91 TYR A C 1
ATOM 717 O O . TYR A 1 91 ? -11.076 0.211 15.049 1.00 95.44 91 TYR A O 1
ATOM 725 N N . GLN A 1 92 ? -11.810 2.238 14.392 1.00 96.50 92 GLN A N 1
ATOM 726 C CA . GLN A 1 92 ? -12.722 2.428 15.514 1.00 96.50 92 GLN A CA 1
ATOM 727 C C . GLN A 1 92 ? -13.825 1.366 15.493 1.00 96.50 92 GLN A C 1
ATOM 729 O O . GLN A 1 92 ? -14.031 0.680 16.489 1.00 96.50 92 GLN A O 1
ATOM 734 N N . TYR A 1 93 ? -14.441 1.134 14.330 1.00 97.25 93 TYR A N 1
ATOM 735 C CA . TYR A 1 93 ? -15.438 0.080 14.157 1.00 97.25 93 TYR A CA 1
ATOM 736 C C . TYR A 1 93 ? -14.884 -1.306 14.518 1.00 97.25 93 TYR A C 1
ATOM 738 O O . TYR A 1 93 ? -15.536 -2.069 15.232 1.00 97.25 93 TYR A O 1
ATOM 746 N N . ALA A 1 94 ? -13.673 -1.636 14.064 1.00 97.00 94 ALA A N 1
ATOM 747 C CA . ALA A 1 94 ? -13.037 -2.915 14.371 1.00 97.00 94 ALA A CA 1
ATOM 748 C C . ALA A 1 94 ? -12.796 -3.099 15.882 1.00 97.00 94 ALA A C 1
ATOM 750 O O . ALA A 1 94 ? -13.042 -4.182 16.416 1.00 97.00 94 ALA A O 1
ATOM 751 N N . LEU A 1 95 ? -12.359 -2.044 16.579 1.00 95.31 95 LEU A N 1
ATOM 752 C CA . LEU A 1 95 ? -12.173 -2.056 18.034 1.00 95.31 95 LEU A CA 1
ATOM 753 C C . LEU A 1 95 ? -13.503 -2.233 18.777 1.00 95.31 95 LEU A C 1
ATOM 755 O O . LEU A 1 95 ? -13.597 -3.096 19.651 1.00 95.31 95 LEU A O 1
ATOM 759 N N . ASP A 1 96 ? -14.534 -1.479 18.393 1.00 98.12 96 ASP A N 1
ATOM 760 C CA . ASP A 1 96 ? -15.855 -1.516 19.035 1.00 98.12 96 ASP A CA 1
ATOM 761 C C . ASP A 1 96 ? -16.556 -2.872 18.859 1.00 98.12 96 ASP A C 1
ATOM 763 O O . ASP A 1 96 ? -17.352 -3.283 19.702 1.00 98.12 96 ASP A O 1
ATOM 767 N N . ASN A 1 97 ? -16.226 -3.596 17.787 1.00 98.06 97 ASN A N 1
ATOM 768 C CA . ASN A 1 97 ? -16.787 -4.909 17.468 1.00 98.06 97 ASN A CA 1
ATOM 769 C C . ASN A 1 97 ? -15.840 -6.076 17.803 1.00 98.06 97 ASN A C 1
ATOM 771 O O . ASN A 1 97 ? -16.051 -7.191 17.328 1.00 98.06 97 ASN A O 1
ATOM 775 N N . ALA A 1 98 ? -14.805 -5.838 18.617 1.00 96.75 98 ALA A N 1
ATOM 776 C CA . ALA A 1 98 ? -13.867 -6.856 19.098 1.00 96.75 98 ALA A CA 1
ATOM 777 C C . ALA A 1 98 ? -13.207 -7.698 17.985 1.00 96.75 98 ALA A C 1
ATOM 779 O O . ALA A 1 98 ? -12.955 -8.895 18.159 1.00 96.75 98 ALA A O 1
ATOM 780 N N . TYR A 1 99 ? -12.899 -7.070 16.846 1.00 97.38 99 TYR A N 1
ATOM 781 C CA . TYR A 1 99 ? -12.119 -7.709 15.790 1.00 97.38 99 TYR A CA 1
ATOM 782 C C . TYR A 1 99 ? -10.735 -8.081 16.324 1.00 97.38 99 TYR A C 1
ATOM 784 O O . TYR A 1 99 ? -10.129 -7.382 17.141 1.00 97.38 99 TYR A O 1
ATOM 792 N N . ARG A 1 100 ? -10.200 -9.190 15.828 1.00 95.94 100 ARG A N 1
ATOM 793 C CA . ARG A 1 100 ? -8.853 -9.657 16.146 1.00 95.94 100 ARG A CA 1
ATOM 794 C C . ARG A 1 100 ? -7.865 -8.926 15.244 1.00 95.94 100 ARG A C 1
ATOM 796 O O . ARG A 1 100 ? -8.028 -8.903 14.030 1.00 95.94 100 ARG A O 1
ATOM 803 N N . PHE A 1 101 ? -6.826 -8.342 15.823 1.00 94.44 101 PHE A N 1
ATOM 804 C CA . PHE A 1 101 ? -5.795 -7.611 15.078 1.00 94.44 101 PHE A CA 1
ATOM 805 C C . PHE A 1 101 ? -4.583 -8.515 14.800 1.00 94.44 101 PHE A C 1
ATOM 807 O O . PHE A 1 101 ? -4.479 -9.612 15.351 1.00 94.44 101 PHE A O 1
ATOM 814 N N . LEU A 1 102 ? -3.630 -8.011 14.008 1.00 89.44 102 LEU A N 1
ATO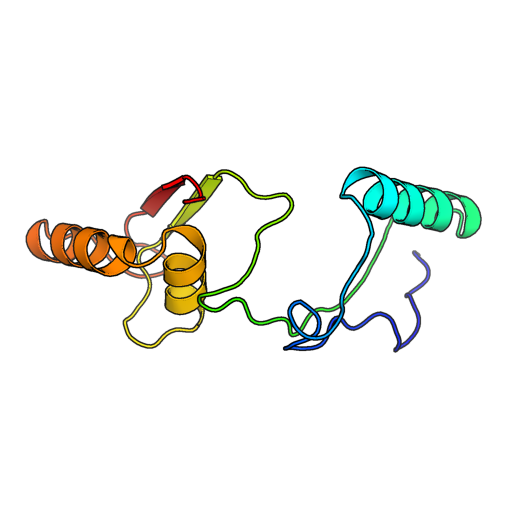M 815 C CA . LEU A 1 102 ? -2.348 -8.644 13.668 1.00 89.44 102 LEU A CA 1
ATOM 816 C C . LEU A 1 102 ? -2.463 -9.829 12.698 1.00 89.44 102 LEU A C 1
ATOM 818 O O . LEU A 1 102 ? -3.502 -10.072 12.090 1.00 89.44 102 LEU A O 1
ATOM 822 N N . SER A 1 103 ? -1.352 -10.547 12.517 1.00 90.19 103 SER A N 1
ATOM 823 C CA . SER A 1 103 ? -1.136 -11.533 11.450 1.00 90.19 103 SER A CA 1
ATOM 824 C C . SER A 1 103 ? -2.144 -12.683 11.412 1.00 90.19 103 SER A C 1
ATOM 826 O O . SER A 1 103 ? -2.377 -13.245 10.349 1.00 90.19 103 SER A O 1
ATOM 828 N N . TYR A 1 104 ? -2.730 -13.038 12.557 1.00 93.50 104 TYR A N 1
ATOM 829 C CA . TYR A 1 104 ? -3.734 -14.108 12.678 1.00 93.50 104 TYR A CA 1
ATOM 830 C C . TYR A 1 104 ? -5.124 -13.571 13.033 1.00 93.50 104 TYR A C 1
ATOM 832 O O . TYR A 1 104 ? -6.005 -14.323 13.457 1.00 93.50 104 TYR A O 1
ATOM 840 N N . GLY A 1 105 ? -5.287 -12.256 12.914 1.00 94.75 105 GLY A N 1
ATOM 841 C CA . GLY A 1 105 ? -6.537 -11.572 13.145 1.00 94.75 105 GLY A CA 1
ATOM 842 C C . GLY A 1 105 ? -7.451 -11.590 11.928 1.00 94.75 105 GLY A C 1
ATOM 843 O O . GLY A 1 105 ? -7.234 -12.296 10.942 1.00 94.75 105 GLY A O 1
ATOM 844 N N . ASP A 1 106 ? -8.480 -10.768 12.011 1.00 97.44 106 ASP A N 1
ATOM 845 C CA . ASP A 1 106 ? -9.436 -10.555 10.944 1.00 97.44 106 ASP A CA 1
ATOM 846 C C . ASP A 1 106 ? -8.833 -9.667 9.841 1.00 97.44 106 ASP A C 1
ATOM 848 O O . ASP A 1 106 ? -7.753 -9.078 9.980 1.00 97.44 106 ASP A O 1
ATOM 852 N N . SER A 1 107 ? -9.518 -9.618 8.701 1.00 96.81 107 SER A N 1
ATOM 853 C CA . SER A 1 107 ? -9.094 -8.876 7.513 1.00 96.81 107 SER A CA 1
ATOM 854 C C . SER A 1 107 ? -10.155 -7.878 7.075 1.00 96.81 107 SER A C 1
ATOM 856 O O . SER A 1 107 ? -11.325 -7.982 7.432 1.00 96.81 107 SER A O 1
ATOM 858 N N . SER A 1 108 ? -9.720 -6.925 6.265 1.00 96.31 108 SER A N 1
ATOM 859 C CA . SER A 1 108 ? -10.534 -5.907 5.622 1.00 96.31 108 SER A CA 1
ATOM 860 C C . SER A 1 108 ? -10.413 -6.034 4.105 1.00 96.31 108 SER A C 1
ATOM 862 O O . SER A 1 108 ? -9.366 -6.439 3.592 1.00 96.31 108 SER A O 1
ATOM 864 N N . ILE A 1 109 ? -11.492 -5.701 3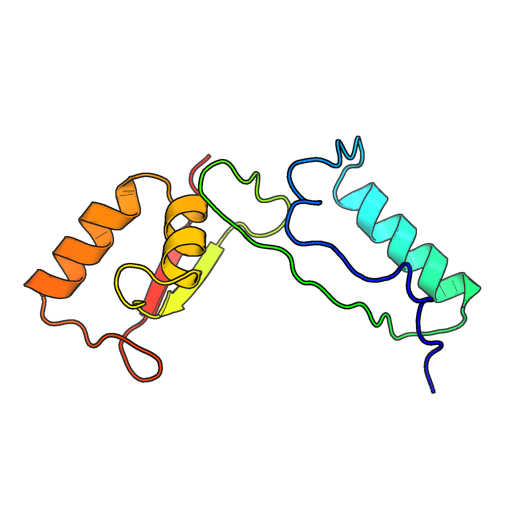.397 1.00 98.00 109 ILE A N 1
ATOM 865 C CA . ILE A 1 109 ? -11.492 -5.481 1.949 1.00 98.00 109 ILE A CA 1
ATOM 866 C C . ILE A 1 109 ? -11.690 -3.986 1.752 1.00 98.00 109 ILE A C 1
ATOM 868 O O . ILE A 1 109 ? -12.716 -3.437 2.149 1.00 98.00 109 ILE A O 1
ATOM 872 N N . LEU A 1 110 ? -10.692 -3.335 1.171 1.00 97.88 110 LEU A N 1
ATOM 873 C CA . LEU A 1 110 ? -10.648 -1.896 0.984 1.00 97.88 110 LEU A CA 1
ATOM 874 C C . LEU A 1 110 ? -10.693 -1.589 -0.506 1.00 97.88 110 LEU A C 1
ATOM 876 O O . LEU A 1 110 ? -9.995 -2.229 -1.290 1.00 97.88 110 LEU A O 1
ATOM 880 N N . PHE A 1 111 ? -11.477 -0.589 -0.883 1.00 97.31 111 PHE A N 1
ATOM 881 C CA . PHE A 1 111 ? -11.530 -0.064 -2.243 1.00 97.31 111 PHE A CA 1
ATOM 882 C C . PHE A 1 111 ? -10.793 1.270 -2.264 1.00 97.31 111 PHE A C 1
ATOM 884 O O . PHE A 1 111 ? -10.982 2.077 -1.351 1.00 97.31 111 PHE A O 1
ATOM 891 N N . ARG A 1 112 ? -9.926 1.479 -3.262 1.00 95.25 112 ARG A N 1
ATOM 892 C CA . ARG A 1 112 ? -9.128 2.705 -3.370 1.00 95.25 112 ARG A CA 1
ATOM 893 C C . ARG A 1 112 ? -10.055 3.919 -3.391 1.00 95.25 112 ARG A C 1
ATOM 895 O O . ARG A 1 112 ? -10.971 3.973 -4.210 1.00 95.25 112 ARG A O 1
ATOM 902 N N . LYS A 1 113 ? -9.778 4.894 -2.528 1.00 88.00 113 LYS A N 1
ATOM 903 C CA . LYS A 1 113 ? -10.433 6.203 -2.576 1.00 88.00 113 LYS A CA 1
ATOM 904 C C . LYS A 1 113 ? -9.709 7.074 -3.603 1.00 88.00 113 LYS A C 1
ATOM 906 O O . LYS A 1 113 ? -8.479 7.109 -3.597 1.00 88.00 113 LYS A O 1
ATOM 911 N N . GLU A 1 114 ? -10.467 7.679 -4.515 1.00 71.31 114 GLU A N 1
ATOM 912 C CA . GLU A 1 114 ? -9.926 8.611 -5.518 1.00 71.31 114 GLU A CA 1
ATOM 913 C C . GLU A 1 114 ? -9.388 9.897 -4.884 1.00 71.31 114 GLU A C 1
ATOM 915 O O . GLU A 1 114 ? -10.004 10.382 -3.903 1.00 71.31 114 GLU A O 1
#

Radius of gyration: 17.62 Å; chains: 1; bounding box: 40×31×44 Å

Secondary structure (DSSP, 8-state):
-PPPPPGGGEE-TTHHHH------HHHHHHHHHHHHHHHT-S----EE-----TT---SS-SEEEEE-PPTT-HHHHHHHHHHGGGHHHHHHHHHHTTPPPSTTS-EEEEE---

Sequence (114 aa):
LGEKLSDDSIVNQWDGYTLSPNFSVNESLNALKEHMRSSKSDLISAKTRMIIVPGYSFKVVDVLITNFHQPRSTLLLLVAAFIGDDWKDLYQYALDNAYRFLSYGDSSILFRKE

pLDDT: mean 89.64, std 12.89, range [35.75, 98.12]